Protein AF-A0A087VNW7-F1 (afdb_monomer_lite)

Foldseek 3Di:
DDWDPDDDDDPPDDDDTDDDDDPDQFDWDWDDPDPPDDTDTPGTGPPGD

Sequence (49 aa):
VTQPPSVSANLGQTIPITCSGSSYNYAGWDQQKVPGTAPVTVIYSSNQR

Secondary structure (DSSP, 8-state):
-B--S-----TT-------B----S---EEE-SSTTSPPEEEEBTTTB-

Organism: NCBI:txid100784

pLDDT: mean 85.72, std 9.96, range [57.09, 96.62]

Radius of gyration: 12.18 Å; chains: 1; bounding box: 28×21×27 Å

Structure (mmCIF, N/CA/C/O backbone):
data_AF-A0A087VNW7-F1
#
_entry.id   AF-A0A087VNW7-F1
#
loop_
_atom_site.group_PDB
_atom_site.id
_atom_site.type_symbol
_atom_site.label_atom_id
_atom_site.label_alt_id
_atom_site.label_comp_id
_atom_site.label_asym_id
_atom_site.label_entity_id
_atom_site.label_seq_id
_atom_site.pdbx_PDB_ins_code
_atom_site.Cartn_x
_atom_site.Cartn_y
_atom_site.Cartn_z
_atom_site.occupancy
_atom_site.B_iso_or_equiv
_atom_site.auth_seq_id
_atom_site.auth_comp_id
_atom_site.auth_asym_id
_atom_site.auth_atom_id
_atom_site.pdbx_PDB_model_num
ATOM 1 N N . VAL A 1 1 ? 8.671 -8.066 -3.595 1.00 75.69 1 VAL A N 1
ATOM 2 C CA . VAL A 1 1 ? 8.180 -6.832 -2.948 1.00 75.69 1 VAL A CA 1
ATOM 3 C C . VAL A 1 1 ? 7.565 -7.192 -1.606 1.00 75.69 1 VAL A C 1
ATOM 5 O O . VAL A 1 1 ? 6.766 -8.119 -1.576 1.00 75.69 1 VAL A O 1
ATOM 8 N N . THR A 1 2 ? 7.945 -6.509 -0.526 1.00 85.19 2 THR A N 1
ATOM 9 C CA . THR A 1 2 ? 7.470 -6.780 0.842 1.00 85.19 2 THR A CA 1
ATOM 10 C C . THR A 1 2 ? 6.964 -5.490 1.483 1.00 85.19 2 THR A C 1
ATOM 12 O O . THR A 1 2 ? 7.614 -4.454 1.361 1.00 85.19 2 THR A O 1
ATOM 15 N N . GLN A 1 3 ? 5.825 -5.568 2.171 1.00 85.94 3 GLN A N 1
ATOM 16 C CA . GLN A 1 3 ? 5.182 -4.473 2.901 1.00 85.94 3 GLN A CA 1
ATOM 17 C C . GLN A 1 3 ? 4.665 -4.993 4.255 1.00 85.94 3 GLN A C 1
ATOM 19 O O . GLN A 1 3 ? 4.407 -6.196 4.374 1.00 85.94 3 GLN A O 1
ATOM 24 N N . PRO A 1 4 ? 4.539 -4.139 5.286 1.00 90.44 4 PRO A N 1
ATOM 25 C CA . PRO A 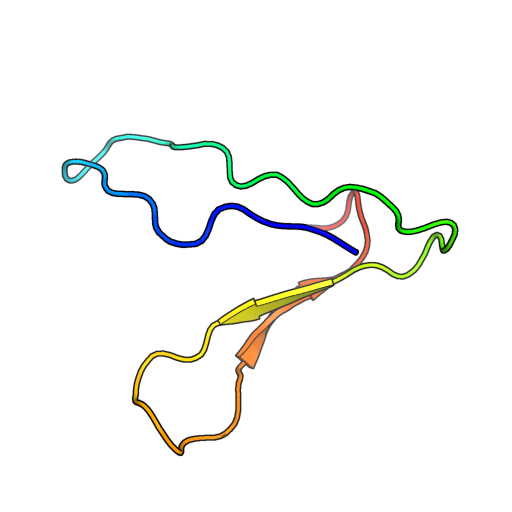1 4 ? 4.014 -4.563 6.579 1.00 90.44 4 PRO A CA 1
ATOM 26 C C . PRO A 1 4 ? 2.579 -5.110 6.442 1.00 90.44 4 PRO A C 1
ATOM 28 O O . PRO A 1 4 ? 1.785 -4.548 5.688 1.00 90.44 4 PRO A O 1
ATOM 31 N N . PRO A 1 5 ? 2.223 -6.190 7.165 1.00 88.31 5 PRO A N 1
ATOM 32 C CA . PRO A 1 5 ? 0.922 -6.849 7.018 1.00 88.31 5 PRO A CA 1
ATOM 33 C C . PRO A 1 5 ? -0.244 -5.981 7.507 1.00 88.31 5 PRO A C 1
ATOM 35 O O . PRO A 1 5 ? -1.361 -6.105 7.018 1.00 88.31 5 PRO A O 1
ATOM 38 N N . SER A 1 6 ? 0.008 -5.111 8.484 1.00 90.19 6 SER A N 1
ATOM 39 C CA . SER A 1 6 ? -0.938 -4.105 8.957 1.00 90.19 6 SER A CA 1
ATOM 40 C C . SER A 1 6 ? -0.185 -2.988 9.670 1.00 90.19 6 SER A C 1
ATOM 42 O O . SER A 1 6 ? 0.901 -3.203 10.214 1.00 90.19 6 SER A O 1
ATOM 44 N N . VAL A 1 7 ? -0.764 -1.792 9.652 1.00 91.56 7 VAL A N 1
ATOM 45 C CA . VAL A 1 7 ? -0.293 -0.620 10.390 1.00 91.56 7 VAL A CA 1
ATOM 46 C C . VAL A 1 7 ? -1.509 0.102 10.966 1.00 91.56 7 VAL A C 1
ATOM 48 O O . VAL A 1 7 ? -2.561 0.141 10.328 1.00 91.56 7 VAL A O 1
ATOM 51 N N . SER A 1 8 ? -1.363 0.683 12.154 1.00 92.50 8 SER A N 1
ATOM 52 C CA . SER A 1 8 ? -2.415 1.452 12.828 1.00 92.50 8 SER A CA 1
ATOM 53 C C . SER A 1 8 ? -1.879 2.825 13.217 1.00 92.50 8 SER A C 1
ATOM 55 O O . SER A 1 8 ? -0.714 2.956 13.589 1.00 92.50 8 SER A O 1
ATOM 57 N N . ALA A 1 9 ? -2.728 3.846 13.142 1.00 93.38 9 ALA A N 1
ATOM 58 C CA . ALA A 1 9 ? -2.395 5.222 13.492 1.00 93.38 9 ALA A CA 1
ATOM 59 C C . ALA A 1 9 ? -3.604 5.908 14.133 1.00 93.38 9 ALA A C 1
ATOM 61 O O . ALA A 1 9 ? -4.743 5.589 13.787 1.00 93.38 9 ALA A O 1
ATOM 62 N N . ASN A 1 10 ? -3.367 6.872 15.023 1.00 96.62 10 ASN A N 1
ATOM 63 C CA . ASN A 1 10 ? -4.437 7.748 15.494 1.00 96.62 10 ASN A CA 1
ATOM 64 C C . ASN A 1 10 ? -4.731 8.843 14.462 1.00 96.62 10 ASN A C 1
ATOM 66 O O . ASN A 1 10 ? -3.881 9.200 13.641 1.00 96.62 10 ASN A O 1
ATOM 70 N N . LEU A 1 11 ? -5.935 9.412 14.530 1.00 96.00 11 LEU A N 1
ATOM 71 C CA . LEU A 1 11 ? -6.322 10.542 13.686 1.00 96.00 11 LEU A CA 1
ATOM 72 C C . LEU A 1 11 ? -5.330 11.705 13.844 1.00 96.00 11 LEU A C 1
ATOM 74 O O . LEU A 1 11 ? -4.950 12.067 14.955 1.00 96.00 11 LEU A O 1
ATOM 78 N N . GLY A 1 12 ? -4.908 12.281 12.717 1.00 95.88 12 GLY A N 1
ATOM 79 C CA . GLY A 1 12 ? -3.926 13.370 12.672 1.00 95.88 12 GLY A CA 1
ATOM 80 C C . GLY A 1 12 ? -2.460 12.924 12.709 1.00 95.88 12 GLY A C 1
ATOM 81 O O . GLY A 1 12 ? -1.583 13.762 12.521 1.00 95.88 12 GLY A O 1
ATOM 82 N N . GLN A 1 13 ? -2.169 11.632 12.905 1.00 95.62 13 GLN A N 1
ATOM 83 C CA . GLN A 1 13 ? -0.804 11.116 12.805 1.00 95.62 13 GLN A CA 1
ATOM 84 C C . GLN A 1 13 ? -0.442 10.741 11.364 1.00 95.62 13 GLN A C 1
ATOM 86 O O . GLN A 1 13 ? -1.242 10.166 10.627 1.00 95.62 13 GLN A O 1
ATOM 91 N N . THR A 1 14 ? 0.811 11.003 10.998 1.00 93.25 14 THR A N 1
ATOM 92 C CA . THR A 1 14 ? 1.415 10.509 9.757 1.00 93.25 14 THR A CA 1
ATOM 93 C C . THR A 1 14 ? 2.225 9.262 10.073 1.00 93.25 14 THR A C 1
ATOM 95 O O . THR A 1 14 ? 3.144 9.320 10.890 1.00 93.25 14 THR A O 1
ATOM 98 N N . ILE A 1 15 ? 1.912 8.147 9.416 1.00 91.19 15 ILE A N 1
ATOM 99 C CA . ILE A 1 15 ? 2.681 6.905 9.535 1.00 91.19 15 ILE A CA 1
ATOM 100 C C . ILE A 1 15 ? 3.381 6.554 8.216 1.00 91.19 15 ILE A C 1
ATOM 102 O O . ILE A 1 15 ? 2.793 6.731 7.146 1.00 91.19 15 ILE A O 1
ATOM 106 N N . PRO A 1 16 ? 4.625 6.048 8.266 1.00 88.62 16 PRO A N 1
ATOM 107 C CA . PRO A 1 16 ? 5.297 5.529 7.087 1.00 88.62 16 PRO A CA 1
ATOM 108 C C . PRO A 1 16 ? 4.797 4.116 6.760 1.00 88.62 16 PRO A C 1
ATOM 110 O O . PRO A 1 16 ? 4.784 3.236 7.619 1.00 88.62 16 PRO A O 1
ATOM 113 N N . ILE A 1 17 ? 4.444 3.885 5.496 1.00 88.31 17 ILE A N 1
ATOM 114 C CA . ILE A 1 17 ? 4.244 2.543 4.938 1.00 88.31 17 ILE A CA 1
ATOM 115 C C . ILE A 1 17 ? 5.423 2.278 4.009 1.00 88.31 17 ILE A C 1
ATOM 117 O O . ILE A 1 17 ? 5.697 3.070 3.107 1.00 88.31 17 ILE A O 1
ATOM 121 N N . THR A 1 18 ? 6.163 1.202 4.262 1.00 87.44 18 THR A N 1
ATOM 122 C CA . THR A 1 18 ? 7.384 0.880 3.521 1.00 87.44 18 THR A CA 1
ATOM 123 C C . THR A 1 18 ? 7.151 -0.279 2.563 1.00 87.44 18 THR A C 1
ATOM 125 O O . THR A 1 18 ? 6.433 -1.231 2.861 1.00 87.44 18 THR A O 1
ATOM 128 N N . CYS A 1 19 ? 7.775 -0.186 1.393 1.00 84.62 19 CYS A N 1
ATOM 129 C CA . CYS A 1 19 ? 7.795 -1.226 0.377 1.00 84.62 19 CYS A CA 1
ATOM 130 C C . CYS A 1 19 ? 9.260 -1.492 0.011 1.00 84.62 19 CYS A C 1
ATOM 132 O O . CYS A 1 19 ? 9.977 -0.569 -0.375 1.00 84.62 19 CYS A O 1
ATOM 134 N N . SER A 1 20 ? 9.718 -2.738 0.140 1.00 83.69 20 SER A N 1
ATOM 135 C CA . SER A 1 20 ? 11.085 -3.151 -0.207 1.00 83.69 20 SER A CA 1
ATOM 136 C C . SER A 1 20 ? 11.097 -4.209 -1.309 1.00 83.69 20 SER A C 1
ATOM 138 O O . SER A 1 20 ? 10.122 -4.931 -1.517 1.00 83.69 20 SER A O 1
ATOM 140 N N . GLY A 1 21 ? 12.204 -4.305 -2.051 1.00 77.19 21 GLY A N 1
ATOM 141 C CA . GLY A 1 21 ? 12.376 -5.312 -3.104 1.00 77.19 21 GLY A CA 1
ATOM 142 C C . GLY A 1 21 ? 11.663 -4.999 -4.424 1.00 77.19 21 GLY A C 1
ATOM 143 O O . GLY A 1 21 ? 11.329 -5.930 -5.155 1.00 77.19 21 GLY A O 1
ATOM 144 N N . SER A 1 22 ? 11.406 -3.719 -4.715 1.00 74.44 22 SER A N 1
ATOM 145 C CA . SER A 1 22 ? 11.153 -3.252 -6.083 1.00 74.44 22 SER A CA 1
ATOM 146 C C . SER A 1 22 ? 12.464 -2.731 -6.670 1.00 74.44 22 SER A C 1
ATOM 148 O O . SER A 1 22 ? 13.106 -1.873 -6.070 1.00 74.44 22 SER A O 1
ATOM 150 N N . SER A 1 23 ? 12.857 -3.243 -7.832 1.00 71.31 23 SER A N 1
ATOM 151 C CA . SER A 1 23 ? 13.970 -2.735 -8.647 1.00 71.31 23 SER A CA 1
ATOM 152 C C . SER A 1 23 ? 13.493 -1.795 -9.763 1.00 71.31 23 SER A C 1
ATOM 154 O O . SER A 1 23 ? 14.294 -1.337 -10.575 1.00 71.31 23 SER A O 1
ATOM 156 N N . TYR A 1 24 ? 12.189 -1.500 -9.810 1.00 69.44 24 TYR A N 1
ATOM 157 C CA . TYR A 1 24 ? 11.569 -0.685 -10.848 1.00 69.44 24 TYR A CA 1
ATOM 158 C C . TYR A 1 24 ? 11.302 0.737 -10.355 1.00 69.44 24 TYR A C 1
ATOM 160 O O . TYR A 1 24 ? 10.779 0.943 -9.260 1.00 69.44 24 TYR A O 1
ATOM 168 N N . ASN A 1 25 ? 11.569 1.715 -11.224 1.00 70.25 25 ASN A N 1
ATOM 169 C CA . ASN A 1 25 ? 11.278 3.138 -10.991 1.00 70.25 25 ASN A CA 1
ATOM 170 C C . ASN A 1 25 ? 9.767 3.474 -11.029 1.00 70.25 25 ASN A C 1
ATOM 172 O O . ASN A 1 25 ? 9.369 4.610 -10.773 1.00 70.25 25 ASN A O 1
ATOM 176 N N . TYR A 1 26 ? 8.923 2.488 -11.347 1.00 74.69 26 TYR A N 1
ATOM 177 C CA . TYR A 1 26 ? 7.474 2.615 -11.527 1.00 74.69 26 TYR A CA 1
ATOM 178 C C . TYR A 1 26 ? 6.703 1.890 -10.415 1.00 74.69 26 TYR A C 1
ATOM 180 O O . TYR A 1 26 ? 5.809 1.093 -10.683 1.00 74.69 26 TYR A O 1
ATOM 188 N N . ALA A 1 27 ? 7.083 2.116 -9.156 1.00 81.12 27 ALA A N 1
ATOM 189 C CA . ALA A 1 27 ? 6.312 1.632 -8.014 1.00 81.12 27 ALA A CA 1
ATOM 190 C C . ALA A 1 27 ? 5.169 2.608 -7.705 1.00 81.12 27 ALA A C 1
ATOM 192 O O . ALA A 1 27 ? 5.397 3.812 -7.636 1.00 81.12 27 ALA A O 1
ATOM 193 N N . GLY A 1 28 ? 3.954 2.097 -7.525 1.00 86.00 28 GLY A N 1
ATOM 194 C CA . GLY A 1 28 ? 2.788 2.876 -7.109 1.00 86.00 28 GLY A CA 1
ATOM 195 C C . GLY A 1 28 ? 2.226 2.369 -5.786 1.00 86.00 28 GLY A C 1
ATOM 196 O O . GLY A 1 28 ? 2.557 1.268 -5.342 1.00 86.00 28 GLY A O 1
ATOM 197 N N . TRP A 1 29 ? 1.376 3.179 -5.165 1.00 87.94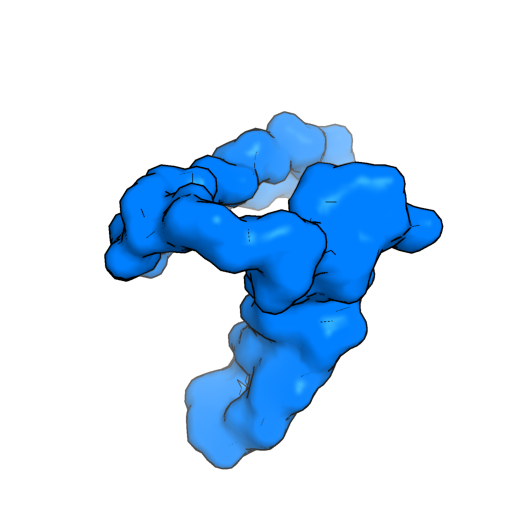 29 TRP A N 1
ATOM 198 C CA . TRP A 1 29 ? 0.582 2.775 -4.012 1.00 87.94 29 TRP A CA 1
ATOM 199 C C . TRP A 1 29 ? -0.882 2.734 -4.405 1.00 87.94 29 TRP A C 1
ATOM 201 O O . TRP A 1 29 ? -1.432 3.744 -4.844 1.00 87.94 29 TRP A O 1
ATOM 211 N N . ASP A 1 30 ? -1.512 1.588 -4.182 1.00 90.25 30 ASP A N 1
ATOM 212 C CA . ASP A 1 30 ? -2.940 1.388 -4.383 1.00 90.25 30 ASP A CA 1
ATOM 213 C C . ASP A 1 30 ? -3.631 1.158 -3.039 1.00 90.25 30 ASP A C 1
ATOM 215 O O . ASP A 1 30 ? -3.120 0.465 -2.159 1.00 90.25 30 ASP A O 1
ATOM 219 N N . GLN A 1 31 ? -4.818 1.733 -2.882 1.00 92.06 31 GLN A N 1
ATOM 220 C CA . GLN A 1 31 ? -5.660 1.564 -1.709 1.00 92.06 31 GLN A CA 1
ATOM 221 C C . GLN A 1 31 ? -6.930 0.800 -2.078 1.00 92.06 31 GLN A C 1
ATOM 223 O O . GLN A 1 31 ? -7.738 1.256 -2.887 1.00 92.06 31 GLN A O 1
ATOM 228 N N . GLN A 1 32 ? -7.155 -0.329 -1.408 1.00 93.62 32 GLN A N 1
ATOM 229 C CA . GLN A 1 32 ? -8.437 -1.027 -1.409 1.00 93.62 32 GLN A CA 1
ATOM 230 C C . GLN A 1 32 ? -9.168 -0.725 -0.095 1.00 93.62 32 GLN A C 1
ATOM 232 O O . GLN A 1 32 ? -8.704 -1.094 0.980 1.00 93.62 32 GLN A O 1
ATOM 237 N N . LYS A 1 33 ? -10.306 -0.027 -0.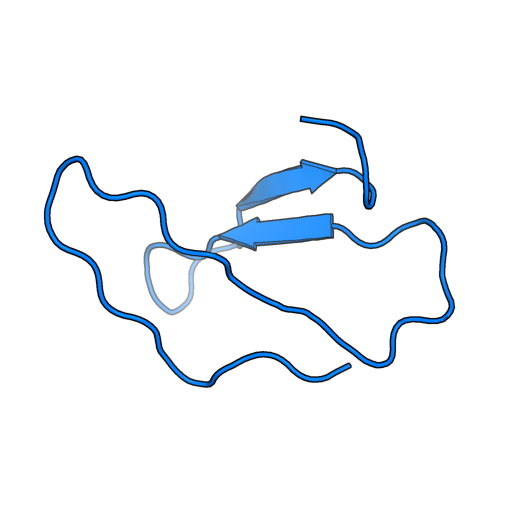172 1.00 91.31 33 LYS A N 1
ATOM 238 C CA . LYS A 1 33 ? -11.093 0.356 1.018 1.00 91.31 33 LYS A CA 1
ATOM 239 C C . LYS A 1 33 ? -12.064 -0.731 1.468 1.00 91.31 33 LYS A C 1
ATOM 241 O O . LYS A 1 33 ? -12.358 -0.835 2.653 1.00 91.31 33 LYS A O 1
ATOM 246 N N . VAL A 1 34 ? -12.581 -1.507 0.519 1.00 95.00 34 VAL A N 1
ATOM 247 C CA . VAL A 1 34 ? -13.559 -2.567 0.766 1.00 95.00 34 VAL A CA 1
ATOM 248 C C . VAL A 1 34 ? -13.001 -3.863 0.181 1.00 95.00 34 VAL A C 1
ATOM 250 O O . VAL A 1 34 ? -12.639 -3.879 -0.997 1.00 95.00 34 VAL A O 1
ATOM 253 N N . PRO A 1 35 ? -12.904 -4.951 0.962 1.00 93.38 35 PRO A N 1
ATOM 254 C CA . PRO A 1 35 ? -12.474 -6.239 0.435 1.00 93.38 35 PRO A CA 1
ATOM 255 C C . PRO A 1 35 ? -13.329 -6.656 -0.766 1.00 93.38 35 PRO A C 1
ATOM 257 O O . PRO A 1 35 ? -14.556 -6.629 -0.703 1.00 93.38 35 PRO A O 1
ATOM 260 N N . GLY A 1 36 ? -12.676 -7.024 -1.866 1.00 94.50 36 GLY A N 1
ATOM 261 C CA . GLY A 1 36 ? -13.349 -7.452 -3.095 1.00 94.50 36 GLY A CA 1
ATOM 262 C C . GLY A 1 36 ? -13.691 -6.332 -4.084 1.00 94.50 36 GLY A C 1
ATOM 263 O 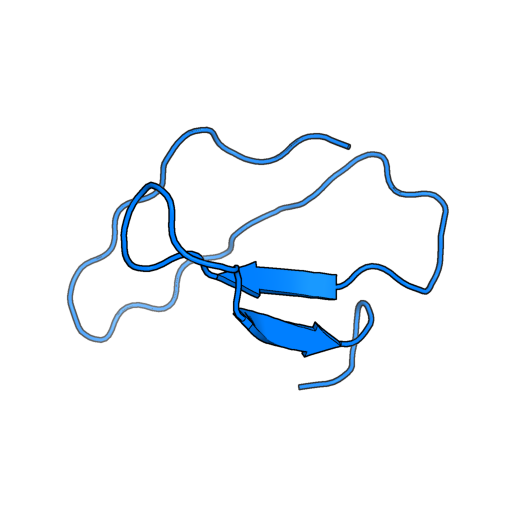O . GLY A 1 36 ? -14.189 -6.635 -5.164 1.00 94.50 36 GLY A O 1
ATOM 264 N N . THR A 1 37 ? -13.398 -5.061 -3.782 1.00 95.75 37 THR A N 1
ATOM 265 C CA . THR A 1 37 ? -13.514 -3.970 -4.768 1.00 95.75 37 THR A CA 1
ATOM 266 C C . THR A 1 37 ? -12.196 -3.699 -5.487 1.00 95.75 37 THR A C 1
ATOM 268 O O . THR A 1 37 ? -11.124 -4.084 -5.017 1.00 95.75 37 THR A O 1
ATOM 271 N N . ALA A 1 38 ? -12.262 -3.033 -6.640 1.00 95.31 38 ALA A N 1
ATOM 272 C CA . ALA A 1 38 ? -11.063 -2.613 -7.355 1.00 95.31 38 ALA A CA 1
ATOM 273 C C . ALA A 1 38 ? -10.228 -1.640 -6.490 1.00 95.31 38 ALA A C 1
ATOM 275 O O . ALA A 1 38 ? -10.796 -0.706 -5.911 1.00 95.31 38 ALA A O 1
ATOM 276 N N . PRO A 1 39 ? -8.901 -1.834 -6.390 1.00 94.62 39 PRO A N 1
ATOM 277 C CA . PRO A 1 39 ? -8.012 -0.864 -5.762 1.00 94.62 39 PRO A CA 1
ATOM 278 C C . PRO A 1 39 ? -8.013 0.472 -6.511 1.00 94.62 39 PRO A 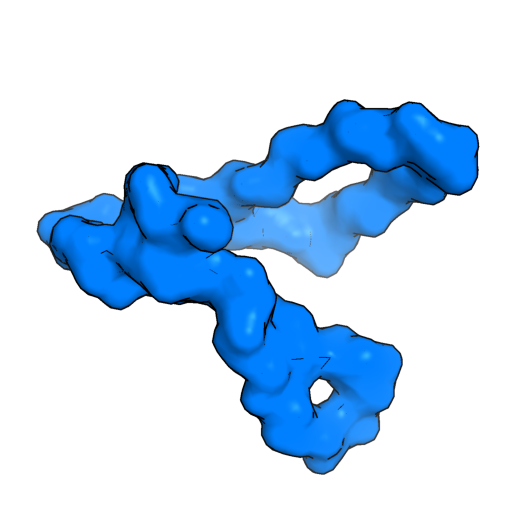C 1
ATOM 280 O O . PRO A 1 39 ? -8.258 0.525 -7.716 1.00 94.62 39 PRO A O 1
ATOM 283 N N . VAL A 1 40 ? -7.699 1.549 -5.794 1.00 94.38 40 VAL A N 1
ATOM 284 C CA . VAL A 1 40 ? -7.520 2.888 -6.364 1.00 94.38 40 VAL A CA 1
ATOM 285 C C . VAL A 1 40 ? -6.086 3.334 -6.142 1.00 94.38 40 VAL A C 1
ATOM 287 O O . VAL A 1 40 ? -5.626 3.360 -5.001 1.00 94.38 40 VAL A O 1
ATOM 290 N N . THR A 1 41 ? -5.398 3.732 -7.207 1.00 91.44 41 THR A N 1
ATOM 291 C CA . THR A 1 41 ? -4.053 4.301 -7.109 1.00 91.44 41 THR A CA 1
ATOM 292 C C . THR A 1 41 ? -4.094 5.639 -6.382 1.00 91.44 41 THR A C 1
ATOM 294 O O . THR A 1 41 ? -4.817 6.552 -6.775 1.00 91.44 41 THR A O 1
ATOM 297 N N . VAL A 1 42 ? -3.322 5.743 -5.302 1.00 90.38 42 VAL A N 1
ATOM 298 C CA . VAL A 1 42 ? -3.229 6.936 -4.448 1.00 90.38 42 VAL A CA 1
ATOM 299 C C . VAL A 1 42 ? -1.903 7.674 -4.601 1.00 90.3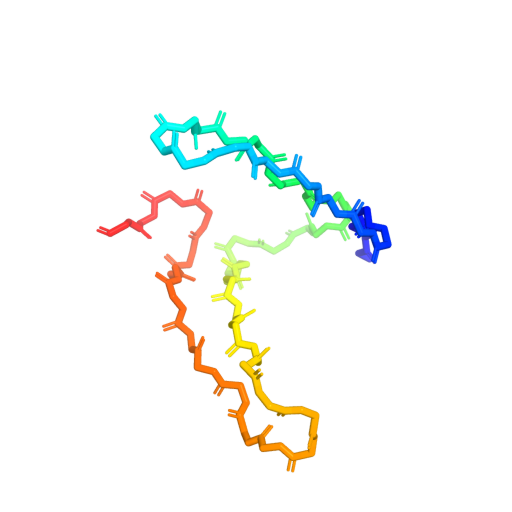8 42 VAL A C 1
ATOM 301 O O . VAL A 1 42 ? -1.842 8.860 -4.301 1.00 90.38 42 VAL A O 1
ATOM 304 N N . ILE A 1 43 ? -0.843 6.993 -5.048 1.00 88.19 43 ILE A N 1
ATOM 305 C CA . ILE A 1 43 ? 0.474 7.585 -5.327 1.00 88.19 43 ILE A CA 1
ATOM 306 C C . ILE A 1 43 ? 1.044 6.877 -6.557 1.00 88.19 43 ILE A C 1
ATOM 308 O O . ILE A 1 43 ? 1.098 5.646 -6.590 1.00 88.19 43 ILE A O 1
ATOM 312 N N . TYR A 1 44 ? 1.477 7.642 -7.556 1.00 84.56 44 TYR A N 1
ATOM 313 C CA . TYR A 1 44 ? 2.092 7.114 -8.772 1.00 84.56 44 TYR A CA 1
ATOM 314 C C . TYR A 1 44 ? 3.599 7.380 -8.745 1.00 84.56 44 TYR A C 1
ATOM 316 O O . TYR A 1 44 ? 4.008 8.516 -8.566 1.00 84.56 44 TYR A O 1
ATOM 324 N N . SER A 1 45 ? 4.435 6.362 -8.969 1.00 75.19 45 SER A N 1
ATOM 325 C CA . SER A 1 45 ? 5.902 6.461 -8.874 1.00 75.19 45 SER A CA 1
ATOM 326 C C . SER A 1 45 ? 6.424 6.776 -7.459 1.00 75.19 45 SER A C 1
ATOM 328 O O . SER A 1 45 ? 5.746 7.334 -6.599 1.00 75.19 45 SER A O 1
ATOM 330 N N . SER A 1 46 ? 7.686 6.430 -7.203 1.00 69.44 46 SER A N 1
ATOM 331 C CA . SER A 1 46 ? 8.327 6.512 -5.885 1.00 69.44 46 SER A CA 1
ATOM 332 C C . SER A 1 46 ? 8.398 7.930 -5.298 1.00 69.44 46 SER A C 1
ATOM 334 O O . SER A 1 46 ? 8.651 8.073 -4.107 1.00 69.44 46 SER A O 1
ATOM 336 N N . ASN A 1 47 ? 8.207 8.966 -6.123 1.00 64.81 47 ASN A N 1
ATOM 337 C CA . ASN A 1 47 ? 8.440 10.368 -5.767 1.00 64.81 47 ASN A CA 1
ATOM 338 C C . ASN A 1 47 ? 7.366 11.341 -6.289 1.00 64.81 47 ASN A C 1
ATOM 340 O O . ASN A 1 47 ? 7.605 12.547 -6.255 1.00 64.81 47 ASN A O 1
ATOM 344 N N . GLN A 1 48 ? 6.222 10.873 -6.804 1.00 62.12 48 GLN A N 1
ATOM 345 C CA . GLN A 1 48 ? 5.175 11.778 -7.305 1.00 62.12 48 GLN A CA 1
ATOM 346 C C . GLN A 1 48 ? 3.905 11.618 -6.462 1.00 62.12 48 GLN A C 1
ATOM 348 O O . GLN A 1 48 ? 3.329 10.536 -6.368 1.00 62.12 48 GLN A O 1
ATOM 353 N N . ARG A 1 49 ? 3.527 12.706 -5.788 1.00 57.09 49 ARG A N 1
ATOM 354 C CA . ARG A 1 49 ? 2.350 12.834 -4.924 1.00 57.09 49 ARG A CA 1
ATOM 355 C C . ARG A 1 49 ? 1.343 13.770 -5.566 1.00 57.09 49 ARG A C 1
ATOM 357 O O . ARG A 1 49 ? 1.803 14.778 -6.145 1.00 57.09 49 ARG A O 1
#

InterPro domains:
  IPR013783 Immunoglobulin-like fold [G3DSA:2.60.40.10] (1-49)
  IPR036179 Immunoglobulin-like domain superfamily [SSF48726] (2-48)
  IPR050150 Immunoglobulin Variable Light Chain [PTHR23267] (1-49)